Protein AF-A0A355TT18-F1 (afdb_monomer)

Mean predicted aligned error: 2.27 Å

Nearest PDB structures (foldseek):
  7uhy-assembly1_B-2  TM=6.113E-01  e=3.679E+00  Homo sapiens
  7uhy-assembly1_A-2  TM=6.099E-01  e=3.454E+00  Homo sapiens
  2l5x-assembly1_D  TM=6.919E-01  e=7.843E+00  Homo sapiens
  6oyc-assembly4_A  TM=3.019E-01  e=1.838E+00  Streptococcus agalactiae 2603V/R
  1ilr-assembly1_1  TM=6.190E-01  e=8.354E+00  Homo sapiens

Sequence (71 aa):
MLNLERVIDQADMVSLGYAFTVKGRFIRVLNLYNPECAAVIEHDGTVIETNMDDQELHKMLQVYNKNKEFL

Secondary structure (DSSP, 8-state):
---HHHHHHH-SEEETTEEEEEETTEEEEEESSSTT-EEEEETT--EEEE-S-HHHHHHHHHHHHHHGGG-

pLDDT: mean 96.39, std 4.76, range [63.88, 98.69]

Structure (mmCIF, N/CA/C/O backbone):
data_AF-A0A355TT18-F1
#
_entry.id   AF-A0A355TT18-F1
#
loop_
_atom_site.group_PDB
_atom_site.id
_atom_site.type_symbol
_atom_site.label_atom_id
_atom_site.label_alt_id
_atom_site.label_comp_id
_atom_site.label_asym_id
_atom_site.label_entity_id
_atom_site.label_seq_id
_atom_site.pdbx_PDB_ins_code
_atom_site.Cartn_x
_atom_site.Cartn_y
_atom_site.Cartn_z
_atom_site.occupancy
_atom_site.B_iso_or_equiv
_atom_site.auth_seq_id
_atom_site.auth_comp_id
_atom_site.auth_asym_id
_atom_site.auth_atom_id
_atom_site.pdbx_PDB_model_num
ATOM 1 N N . MET A 1 1 ? 10.045 -13.551 -11.511 1.00 63.88 1 MET A N 1
ATOM 2 C CA . MET A 1 1 ? 9.980 -12.103 -11.794 1.00 63.88 1 MET A CA 1
ATOM 3 C C . MET A 1 1 ? 8.535 -11.677 -11.623 1.00 63.88 1 MET A C 1
ATOM 5 O O . MET A 1 1 ? 7.665 -12.357 -12.160 1.00 63.88 1 MET A O 1
ATOM 9 N N . LEU A 1 2 ? 8.270 -10.656 -10.809 1.00 79.12 2 LEU A N 1
ATOM 10 C CA . LEU A 1 2 ? 6.921 -10.124 -10.632 1.00 79.12 2 LEU A CA 1
ATOM 11 C C . LEU A 1 2 ? 6.434 -9.530 -11.964 1.00 79.12 2 LEU A C 1
ATOM 13 O O . LEU A 1 2 ? 7.179 -8.799 -12.612 1.00 79.12 2 LEU A O 1
ATOM 17 N N . ASN A 1 3 ? 5.209 -9.854 -12.378 1.00 91.62 3 ASN A N 1
ATOM 18 C CA . ASN A 1 3 ? 4.589 -9.230 -13.545 1.00 91.62 3 ASN A CA 1
ATOM 19 C C . ASN A 1 3 ? 3.783 -8.010 -13.076 1.00 91.62 3 ASN A C 1
ATOM 21 O O . ASN A 1 3 ? 2.683 -8.168 -12.547 1.00 91.62 3 ASN A O 1
ATOM 25 N N . LEU A 1 4 ? 4.355 -6.815 -13.245 1.00 92.75 4 LEU A N 1
ATOM 26 C CA . LEU A 1 4 ? 3.729 -5.560 -12.822 1.00 92.75 4 LEU A CA 1
ATOM 27 C C . LEU A 1 4 ? 2.475 -5.213 -13.626 1.00 92.75 4 LEU A C 1
ATOM 29 O O . LEU A 1 4 ? 1.547 -4.661 -13.046 1.00 92.75 4 LEU A O 1
ATOM 33 N N . GLU A 1 5 ? 2.402 -5.583 -14.907 1.00 94.62 5 GLU A N 1
ATOM 34 C CA . GLU A 1 5 ? 1.195 -5.378 -15.722 1.00 94.62 5 GLU A CA 1
ATOM 35 C C . GLU A 1 5 ? 0.014 -6.121 -15.099 1.00 94.62 5 GLU A C 1
ATOM 37 O O . GLU A 1 5 ? -1.028 -5.533 -14.836 1.00 94.62 5 GLU A O 1
ATOM 42 N N . ARG A 1 6 ? 0.227 -7.384 -14.709 1.00 95.69 6 ARG A N 1
ATOM 43 C CA . ARG A 1 6 ? -0.800 -8.171 -14.020 1.00 95.69 6 ARG A CA 1
ATOM 44 C C . ARG A 1 6 ? -1.189 -7.579 -12.663 1.00 95.69 6 ARG A C 1
ATOM 46 O O . ARG A 1 6 ? -2.332 -7.744 -12.253 1.00 95.69 6 ARG A O 1
ATOM 53 N N . VAL A 1 7 ? -0.264 -6.945 -11.939 1.00 95.50 7 VAL A N 1
ATOM 54 C CA . VAL A 1 7 ? -0.597 -6.266 -10.674 1.00 95.50 7 VAL A CA 1
ATOM 55 C C . VAL A 1 7 ? -1.480 -5.051 -10.940 1.00 95.50 7 VAL A C 1
ATOM 57 O O . VAL A 1 7 ? -2.479 -4.881 -10.251 1.00 95.50 7 VAL A O 1
ATOM 60 N N . ILE A 1 8 ? -1.132 -4.242 -11.940 1.00 96.19 8 ILE A N 1
ATOM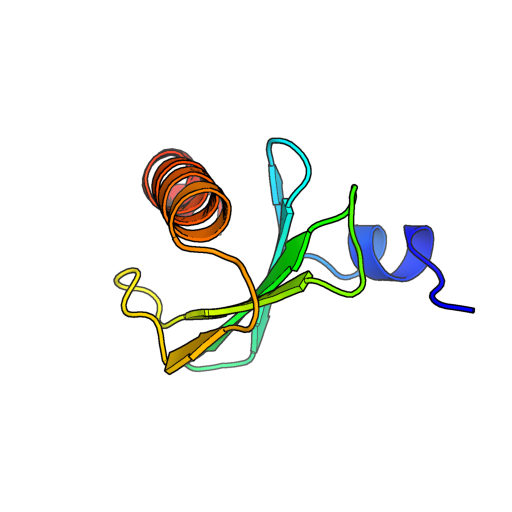 61 C CA . ILE A 1 8 ? -1.890 -3.051 -12.335 1.00 96.19 8 ILE A CA 1
ATOM 62 C C . ILE A 1 8 ? -3.292 -3.443 -12.815 1.00 96.19 8 ILE A C 1
ATOM 64 O O . ILE A 1 8 ? -4.264 -2.872 -12.335 1.00 96.19 8 ILE A O 1
ATOM 68 N N . ASP A 1 9 ? -3.406 -4.463 -13.667 1.00 97.00 9 ASP A N 1
ATOM 69 C CA . ASP A 1 9 ? -4.691 -4.961 -14.179 1.00 97.00 9 ASP A CA 1
ATOM 70 C C . ASP A 1 9 ? -5.612 -5.503 -13.075 1.00 97.00 9 ASP A C 1
ATOM 72 O O . ASP A 1 9 ? -6.831 -5.534 -13.231 1.00 97.00 9 ASP A O 1
ATOM 76 N N . GLN A 1 10 ? -5.035 -5.986 -11.970 1.00 96.00 10 GLN A N 1
ATOM 77 C CA . GLN A 1 10 ? -5.773 -6.548 -10.834 1.00 96.00 10 GLN A CA 1
ATOM 78 C C . GLN A 1 10 ? -5.994 -5.551 -9.694 1.00 96.00 10 GLN A C 1
ATOM 80 O O . GLN A 1 10 ? -6.655 -5.905 -8.715 1.00 96.00 10 GLN A O 1
ATOM 85 N N . ALA A 1 11 ? -5.404 -4.360 -9.771 1.00 97.69 11 ALA A N 1
ATOM 86 C CA . ALA A 1 11 ? -5.556 -3.337 -8.754 1.00 97.69 11 ALA A CA 1
ATOM 87 C C . ALA A 1 11 ? -6.913 -2.647 -8.902 1.00 97.69 11 ALA A C 1
ATOM 89 O O . ALA A 1 11 ? -7.325 -2.296 -10.003 1.00 97.69 11 ALA A O 1
ATOM 90 N N . ASP A 1 12 ? -7.579 -2.412 -7.776 1.00 98.25 12 ASP A N 1
ATOM 91 C CA . ASP A 1 12 ? -8.821 -1.640 -7.747 1.00 98.25 12 ASP A CA 1
ATOM 92 C C . ASP A 1 12 ? -8.529 -0.144 -7.951 1.00 98.25 12 ASP A C 1
ATOM 94 O O . ASP A 1 12 ? -9.331 0.584 -8.526 1.00 98.25 12 ASP A O 1
ATOM 98 N N . MET A 1 13 ? -7.334 0.310 -7.553 1.00 97.81 13 MET A N 1
ATOM 99 C CA . MET A 1 13 ? -6.845 1.656 -7.836 1.00 97.81 13 MET A CA 1
ATOM 100 C C . MET A 1 13 ? -5.329 1.662 -8.035 1.00 97.81 13 MET A C 1
ATOM 102 O O . MET A 1 13 ? -4.584 1.051 -7.271 1.00 97.81 13 MET A O 1
ATOM 106 N N . VAL A 1 14 ? -4.848 2.439 -9.007 1.00 97.94 14 VAL A N 1
ATOM 107 C CA . VAL A 1 14 ? -3.427 2.788 -9.143 1.00 97.94 14 VAL A CA 1
ATOM 108 C C . VAL A 1 14 ? -3.278 4.299 -9.036 1.00 97.94 14 VAL A C 1
ATOM 110 O O . VAL A 1 14 ? -3.868 5.040 -9.817 1.00 97.94 14 VAL A O 1
ATOM 113 N N . SER A 1 15 ? -2.486 4.774 -8.072 1.00 97.69 15 SER A N 1
ATOM 114 C CA . SER A 1 15 ? -2.268 6.207 -7.858 1.00 97.69 15 SER A CA 1
ATOM 115 C C . SER A 1 15 ? -0.839 6.498 -7.416 1.00 97.69 15 SER A C 1
ATOM 117 O O . SER A 1 15 ? -0.310 5.861 -6.508 1.00 97.69 15 SER A O 1
ATOM 119 N N . LEU A 1 16 ? -0.199 7.467 -8.079 1.00 96.19 16 LEU A N 1
ATOM 120 C CA . LEU A 1 16 ? 1.149 7.969 -7.768 1.00 96.19 16 LEU A CA 1
ATOM 121 C C . LEU A 1 16 ? 2.223 6.881 -7.554 1.00 96.19 16 LEU A C 1
ATOM 123 O O . LEU A 1 16 ? 3.142 7.057 -6.753 1.00 96.19 16 LEU A O 1
ATOM 127 N N . GLY A 1 17 ? 2.138 5.787 -8.314 1.00 96.25 17 GLY A N 1
ATOM 128 C CA . GLY A 1 17 ? 3.093 4.677 -8.249 1.00 96.25 17 GLY A CA 1
ATOM 129 C C . GLY A 1 17 ? 2.782 3.620 -7.194 1.00 96.25 17 GLY A C 1
ATOM 130 O O . GLY A 1 17 ? 3.617 2.755 -6.963 1.00 96.25 17 GLY A O 1
ATOM 131 N N . TYR A 1 18 ? 1.600 3.657 -6.582 1.00 98.19 18 TYR A N 1
ATOM 132 C CA . TYR A 1 18 ? 1.103 2.593 -5.717 1.00 98.19 18 TYR A CA 1
ATOM 133 C C . TYR A 1 18 ? -0.098 1.906 -6.357 1.00 98.19 18 TYR A C 1
ATOM 135 O O . TYR A 1 18 ? -0.996 2.577 -6.870 1.00 98.19 18 TYR A O 1
ATOM 143 N N . ALA A 1 19 ? -0.116 0.578 -6.305 1.00 98.44 19 ALA A N 1
ATOM 144 C CA . ALA A 1 19 ? -1.279 -0.232 -6.641 1.00 98.44 19 ALA A CA 1
ATOM 145 C C . ALA A 1 19 ? -1.992 -0.648 -5.353 1.00 98.44 19 ALA A C 1
ATOM 147 O O . ALA A 1 19 ? -1.365 -1.217 -4.462 1.00 98.44 19 ALA A O 1
ATOM 148 N N . PHE A 1 20 ? -3.287 -0.367 -5.270 1.00 98.56 20 PHE A N 1
ATOM 149 C CA . PHE A 1 20 ? -4.164 -0.687 -4.153 1.00 98.56 20 PHE A CA 1
ATOM 150 C C . PHE A 1 20 ? -5.135 -1.785 -4.590 1.00 98.56 20 PHE A C 1
ATOM 152 O O . PHE A 1 20 ? -5.812 -1.656 -5.609 1.00 98.56 20 PHE A O 1
ATOM 159 N N . THR A 1 21 ? -5.203 -2.873 -3.827 1.00 98.44 21 THR A N 1
ATOM 160 C CA . THR A 1 21 ? -6.100 -4.002 -4.096 1.00 98.44 21 THR A CA 1
ATOM 161 C C . THR A 1 21 ? -6.876 -4.374 -2.841 1.00 98.44 21 THR A C 1
ATOM 163 O O . THR A 1 21 ? -6.300 -4.844 -1.854 1.00 98.44 21 THR A O 1
ATOM 166 N N . VAL A 1 22 ? -8.191 -4.225 -2.887 1.00 98.00 22 VAL A N 1
ATOM 167 C CA . VAL A 1 22 ? -9.122 -4.608 -1.835 1.00 98.00 22 VAL A CA 1
ATOM 168 C C . VAL A 1 22 ? -9.213 -6.135 -1.765 1.00 98.00 22 VAL A C 1
ATOM 170 O O . VAL A 1 22 ? -9.468 -6.846 -2.741 1.00 98.00 22 VAL A O 1
ATOM 173 N N . LYS A 1 23 ? -8.991 -6.676 -0.568 1.00 96.88 23 LYS A N 1
ATOM 174 C CA . LYS A 1 23 ? -9.127 -8.096 -0.221 1.00 96.88 23 LYS A CA 1
ATOM 175 C C . LYS A 1 23 ? -9.949 -8.219 1.060 1.00 96.88 23 LYS A C 1
ATOM 177 O O . LYS A 1 23 ? -9.434 -8.492 2.144 1.00 96.88 23 LYS A O 1
ATOM 182 N N . GLY A 1 24 ? -11.259 -8.021 0.917 1.00 95.19 24 GLY A N 1
ATOM 183 C CA . GLY A 1 24 ? -12.208 -8.059 2.028 1.00 95.19 24 GLY A CA 1
ATOM 184 C C . GLY A 1 24 ? -12.014 -6.868 2.968 1.00 95.19 24 GLY A C 1
ATOM 185 O O . GLY A 1 24 ? -12.195 -5.723 2.563 1.00 95.19 24 GLY A O 1
ATOM 186 N N . ARG A 1 25 ? -11.645 -7.139 4.226 1.00 95.06 25 ARG A N 1
ATOM 187 C CA . ARG A 1 25 ? -11.398 -6.091 5.235 1.00 95.06 25 ARG A CA 1
ATOM 188 C C . ARG A 1 25 ? -10.117 -5.293 4.972 1.00 95.06 25 ARG A C 1
ATOM 190 O O . ARG A 1 25 ? -10.007 -4.166 5.438 1.00 95.06 25 ARG A O 1
ATOM 197 N N . PHE A 1 26 ? -9.167 -5.874 4.247 1.00 98.06 26 PHE A N 1
ATOM 198 C CA . PHE A 1 26 ? -7.844 -5.291 4.069 1.00 98.06 26 PHE A CA 1
ATOM 199 C C . PHE A 1 26 ? -7.645 -4.763 2.656 1.00 98.06 26 PHE A C 1
ATOM 201 O O . PHE A 1 26 ? -8.223 -5.276 1.698 1.00 98.06 26 PHE A O 1
ATOM 208 N N . ILE A 1 27 ? -6.754 -3.792 2.534 1.00 98.56 27 ILE A N 1
ATOM 209 C CA . ILE A 1 27 ? -6.247 -3.262 1.278 1.00 98.56 27 ILE A CA 1
ATOM 210 C C . ILE A 1 27 ? -4.765 -3.614 1.220 1.00 98.56 27 ILE A C 1
ATOM 212 O O . ILE A 1 27 ? -3.994 -3.287 2.122 1.00 98.56 27 ILE A O 1
ATOM 216 N N . ARG A 1 28 ? -4.368 -4.315 0.161 1.00 98.31 28 ARG A N 1
ATOM 217 C CA . ARG A 1 28 ? -2.964 -4.581 -0.150 1.00 98.31 28 ARG A CA 1
ATOM 218 C C . ARG A 1 28 ? -2.438 -3.438 -0.994 1.00 98.31 28 ARG A C 1
ATOM 220 O O . ARG A 1 28 ? -3.072 -3.078 -1.981 1.00 98.31 28 ARG A O 1
ATOM 227 N N . VAL A 1 29 ? -1.288 -2.904 -0.618 1.00 98.50 29 VAL A N 1
ATOM 228 C CA . VAL A 1 29 ? -0.626 -1.812 -1.321 1.00 98.50 29 VAL A CA 1
ATOM 229 C C . VAL A 1 29 ?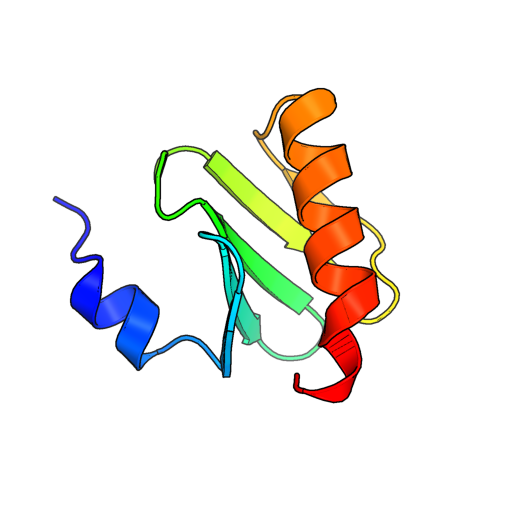 0.747 -2.276 -1.770 1.00 98.50 29 VAL A C 1
ATOM 231 O O . VAL A 1 29 ? 1.526 -2.767 -0.956 1.00 98.50 29 VAL A O 1
ATOM 234 N N . LEU A 1 30 ? 1.046 -2.114 -3.054 1.00 98.38 30 LEU A N 1
ATOM 235 C CA . LEU A 1 30 ? 2.362 -2.395 -3.619 1.00 98.38 30 LEU A CA 1
ATOM 236 C C . LEU A 1 30 ? 2.976 -1.113 -4.174 1.00 98.38 30 LEU A C 1
ATOM 238 O O . LEU A 1 30 ? 2.313 -0.396 -4.928 1.00 98.38 30 LEU A O 1
ATOM 242 N N . ASN A 1 31 ? 4.242 -0.848 -3.855 1.00 98.00 31 ASN A N 1
ATOM 243 C CA . ASN A 1 31 ? 5.010 0.186 -4.538 1.00 98.00 31 ASN A CA 1
ATOM 2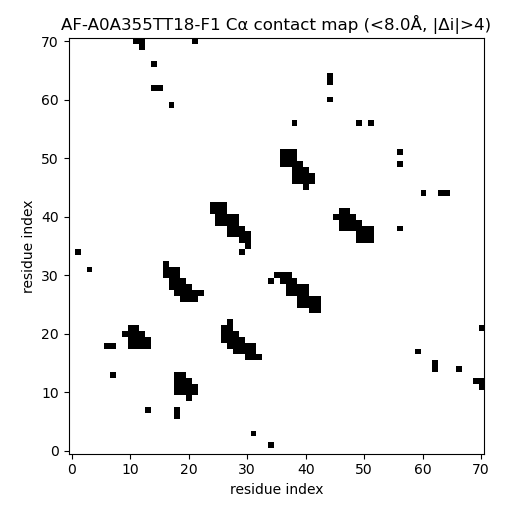44 C C . ASN A 1 31 ? 5.454 -0.324 -5.919 1.00 98.00 31 ASN A C 1
ATOM 246 O O . ASN A 1 31 ? 6.254 -1.247 -6.035 1.00 98.00 31 ASN A O 1
ATOM 250 N N . LEU A 1 32 ? 4.955 0.294 -6.987 1.00 97.00 32 LEU A N 1
ATOM 251 C CA . LEU A 1 32 ? 5.270 -0.090 -8.365 1.00 97.00 32 LEU A CA 1
ATOM 252 C C . LEU A 1 32 ? 6.689 0.318 -8.790 1.00 97.00 32 LEU A C 1
ATOM 254 O O . LEU A 1 32 ? 7.224 -0.253 -9.737 1.00 97.00 32 LEU A O 1
ATO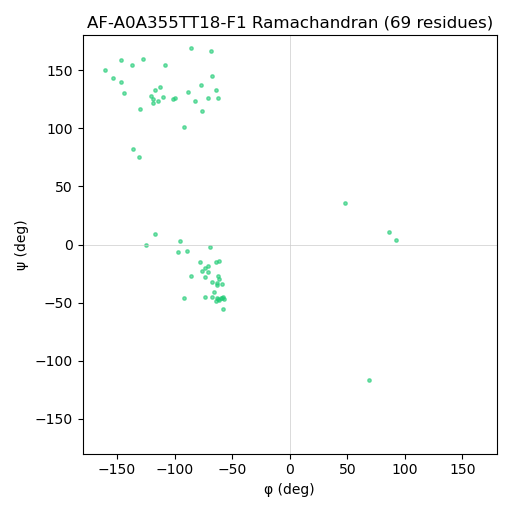M 258 N N . TYR A 1 33 ? 7.307 1.280 -8.100 1.00 94.88 33 TYR A N 1
ATOM 259 C CA . TYR A 1 33 ? 8.697 1.684 -8.330 1.00 94.88 33 TYR A CA 1
ATOM 260 C C . TYR A 1 33 ? 9.700 0.827 -7.554 1.00 94.88 33 TYR A C 1
ATOM 262 O O . TYR A 1 33 ? 10.839 0.683 -7.994 1.00 94.88 33 TYR A O 1
ATOM 270 N N . ASN A 1 34 ? 9.284 0.252 -6.424 1.00 95.38 34 ASN A N 1
ATOM 271 C CA . ASN A 1 34 ? 10.078 -0.691 -5.640 1.00 95.38 34 ASN A CA 1
ATOM 272 C C . ASN A 1 34 ? 9.205 -1.876 -5.186 1.00 95.38 34 ASN A C 1
ATOM 274 O O . ASN A 1 34 ? 8.725 -1.874 -4.056 1.00 95.38 34 ASN A O 1
ATOM 278 N N . PRO A 1 35 ? 8.981 -2.888 -6.045 1.00 94.75 35 PRO A N 1
ATOM 279 C CA . PRO A 1 35 ? 8.012 -3.958 -5.780 1.00 94.75 35 PRO A CA 1
ATOM 280 C C . PRO A 1 35 ? 8.388 -4.935 -4.660 1.00 94.75 35 PRO A C 1
ATOM 282 O O . PRO A 1 35 ? 7.608 -5.832 -4.349 1.00 94.75 35 PRO A O 1
ATOM 285 N N . GLU A 1 36 ? 9.562 -4.769 -4.054 1.00 95.12 36 GLU A N 1
ATOM 286 C CA . GLU A 1 36 ? 9.916 -5.448 -2.807 1.00 95.12 36 GLU A CA 1
ATOM 287 C C . GLU A 1 36 ? 9.259 -4.774 -1.590 1.00 95.12 36 GLU A C 1
ATOM 289 O O . GLU A 1 36 ? 9.193 -5.385 -0.529 1.00 95.12 36 GLU A O 1
ATOM 294 N N . CYS A 1 37 ? 8.745 -3.54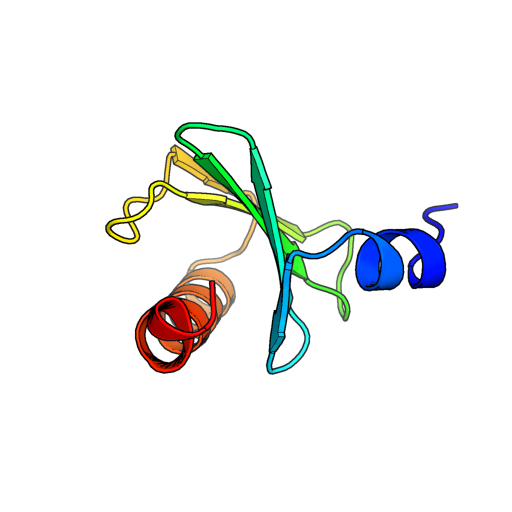5 -1.736 1.00 97.38 37 CYS A N 1
ATOM 295 C CA . CYS A 1 37 ? 8.083 -2.767 -0.692 1.00 97.38 37 CYS A CA 1
ATOM 296 C C . CYS A 1 37 ? 6.553 -2.802 -0.832 1.00 97.38 37 CYS A C 1
ATOM 298 O O . CYS A 1 37 ? 5.975 -2.451 -1.868 1.00 97.38 37 CYS A O 1
ATOM 300 N N . ALA A 1 38 ? 5.883 -3.215 0.241 1.00 98.19 38 ALA A N 1
ATOM 301 C CA . ALA A 1 38 ? 4.442 -3.394 0.300 1.00 98.19 38 ALA A CA 1
ATOM 302 C C . ALA A 1 38 ? 3.895 -3.060 1.692 1.00 98.19 38 ALA A C 1
ATOM 304 O O . ALA A 1 38 ? 4.607 -3.104 2.696 1.00 98.19 38 ALA A O 1
ATOM 305 N N . ALA A 1 39 ? 2.599 -2.769 1.741 1.00 98.69 39 ALA A N 1
ATOM 306 C CA . ALA A 1 39 ? 1.861 -2.577 2.977 1.00 98.69 39 ALA A CA 1
ATOM 307 C C . ALA A 1 39 ? 0.494 -3.266 2.910 1.00 98.69 39 ALA A C 1
ATOM 309 O O . ALA A 1 39 ? -0.090 -3.455 1.841 1.00 98.69 39 ALA A O 1
ATOM 310 N N . VAL A 1 40 ? -0.040 -3.613 4.073 1.00 98.69 40 VAL A N 1
ATOM 311 C CA . VAL A 1 40 ? -1.427 -4.024 4.272 1.00 98.69 40 VAL A CA 1
ATOM 312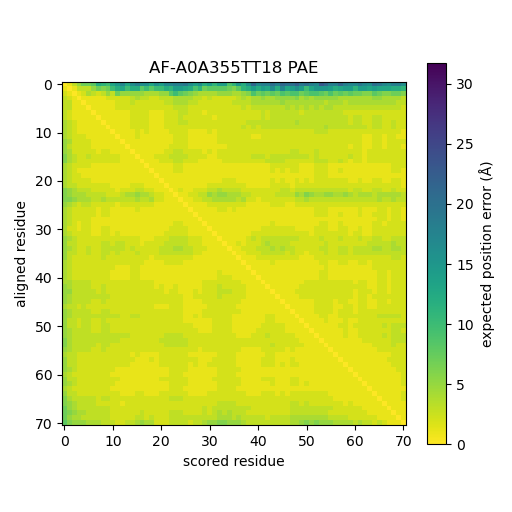 C C . VAL A 1 40 ? -2.062 -3.020 5.218 1.00 98.69 40 VAL A C 1
ATOM 314 O O . VAL A 1 40 ? -1.544 -2.791 6.311 1.00 98.69 40 VAL A O 1
ATOM 317 N N . ILE A 1 41 ? -3.175 -2.424 4.800 1.00 98.62 41 ILE A N 1
ATOM 318 C CA . ILE A 1 41 ? -3.911 -1.430 5.585 1.00 98.62 41 ILE A CA 1
ATOM 319 C C . ILE A 1 41 ? -5.391 -1.812 5.714 1.00 98.62 41 ILE A C 1
ATOM 321 O O . ILE A 1 41 ? -5.910 -2.593 4.913 1.00 98.62 41 ILE A O 1
ATOM 325 N N . GLU A 1 42 ? -6.083 -1.269 6.710 1.00 98.31 42 GLU A N 1
ATOM 326 C CA . GLU A 1 42 ? -7.549 -1.259 6.769 1.00 98.31 42 GLU A CA 1
ATOM 327 C C . GLU A 1 42 ? -8.131 -0.062 6.000 1.00 98.31 42 GLU A C 1
ATOM 329 O O . GLU A 1 42 ? -7.420 0.862 5.602 1.00 98.31 42 GLU A O 1
ATOM 334 N N . HIS A 1 43 ? -9.452 -0.070 5.798 1.00 97.06 43 HIS A N 1
ATOM 335 C CA . HIS A 1 43 ? -10.188 0.979 5.073 1.00 97.06 43 HIS A CA 1
ATOM 336 C C . HIS A 1 43 ? -10.159 2.364 5.747 1.00 97.06 43 HIS A C 1
ATOM 338 O O . HIS A 1 43 ? -10.507 3.373 5.135 1.00 97.06 43 HIS A O 1
ATOM 344 N N . ASP A 1 44 ? -9.761 2.445 7.015 1.00 96.69 44 ASP A N 1
ATOM 345 C CA . ASP A 1 44 ? -9.539 3.716 7.708 1.00 96.69 44 ASP A CA 1
ATOM 346 C C . ASP A 1 44 ? -8.100 4.247 7.545 1.00 96.69 44 ASP A C 1
ATOM 348 O O . ASP A 1 44 ? -7.820 5.386 7.921 1.00 96.69 44 ASP A O 1
ATOM 352 N N . GLY A 1 45 ? -7.210 3.468 6.919 1.00 96.75 45 GLY A N 1
ATOM 353 C CA . GLY A 1 45 ? -5.792 3.778 6.749 1.00 96.75 45 GLY A CA 1
ATOM 354 C C . GLY A 1 45 ? -4.887 3.232 7.856 1.00 96.75 45 GLY A C 1
ATOM 355 O O . GLY A 1 45 ? -3.685 3.498 7.819 1.00 96.75 45 GLY A O 1
ATOM 356 N N . THR A 1 46 ? -5.420 2.472 8.819 1.00 98.19 46 THR A N 1
ATOM 357 C CA . THR A 1 46 ? -4.620 1.787 9.841 1.00 98.19 46 THR A CA 1
ATOM 358 C C . THR A 1 46 ? -3.688 0.774 9.183 1.00 98.19 46 THR A C 1
ATOM 360 O O . THR A 1 46 ? -4.132 -0.088 8.428 1.00 98.19 46 THR A O 1
ATOM 363 N N . VAL A 1 47 ? -2.387 0.863 9.469 1.00 98.31 47 VAL A N 1
ATOM 364 C CA . VAL A 1 47 ? -1.375 -0.057 8.931 1.00 98.31 47 VAL A CA 1
ATOM 365 C C . VAL A 1 47 ? -1.343 -1.334 9.766 1.00 98.31 47 VAL A C 1
ATOM 367 O O . VAL A 1 47 ? -1.125 -1.283 10.973 1.00 98.31 47 VAL A O 1
ATOM 370 N N . ILE A 1 48 ? -1.538 -2.477 9.110 1.00 98.44 48 ILE A N 1
ATOM 371 C CA . ILE A 1 48 ? -1.490 -3.812 9.718 1.00 98.44 48 ILE A CA 1
ATOM 372 C C . ILE A 1 48 ? -0.082 -4.398 9.627 1.00 98.44 48 ILE A C 1
ATOM 374 O O . ILE A 1 48 ? 0.440 -4.921 10.607 1.00 98.44 48 ILE A O 1
ATOM 378 N N . GLU A 1 49 ? 0.537 -4.304 8.451 1.00 98.38 49 GLU A N 1
ATOM 379 C CA . GLU A 1 49 ? 1.879 -4.821 8.191 1.00 98.38 49 GLU A CA 1
ATOM 380 C C . GLU A 1 49 ? 2.523 -4.021 7.058 1.00 98.38 49 GLU A C 1
ATOM 382 O O . GLU A 1 49 ? 1.841 -3.600 6.124 1.00 98.38 49 GLU A O 1
ATOM 387 N N . THR A 1 50 ? 3.829 -3.783 7.139 1.00 98.62 50 THR A N 1
ATOM 388 C CA . THR A 1 50 ? 4.586 -3.076 6.103 1.00 98.62 50 THR A CA 1
ATOM 389 C C . THR A 1 50 ? 6.074 -3.377 6.229 1.00 98.62 50 THR A C 1
ATOM 391 O O . THR A 1 50 ? 6.573 -3.605 7.331 1.00 98.62 50 THR A O 1
ATOM 394 N N . ASN A 1 51 ? 6.784 -3.347 5.105 1.00 98.31 51 ASN A N 1
ATOM 395 C CA . ASN A 1 51 ? 8.247 -3.289 5.057 1.00 98.31 51 ASN A CA 1
ATOM 396 C C . ASN A 1 51 ? 8.769 -2.002 4.387 1.00 98.31 51 ASN A C 1
ATOM 398 O O . ASN A 1 51 ? 9.962 -1.898 4.108 1.00 98.31 51 ASN A O 1
ATOM 402 N N . MET A 1 52 ? 7.880 -1.042 4.116 1.00 97.88 52 MET A N 1
ATOM 403 C CA . MET A 1 52 ? 8.241 0.312 3.696 1.00 97.88 52 MET A CA 1
ATOM 404 C C . MET A 1 52 ? 8.936 1.041 4.848 1.00 97.88 52 MET A C 1
ATOM 406 O O . MET A 1 52 ? 8.552 0.867 6.007 1.00 97.88 52 MET A O 1
ATOM 410 N N . ASP A 1 53 ? 9.915 1.889 4.535 1.00 97.94 53 ASP A N 1
ATOM 411 C CA . ASP A 1 53 ? 10.457 2.818 5.528 1.00 97.94 53 ASP A CA 1
ATOM 412 C C . ASP A 1 53 ? 9.429 3.902 5.909 1.00 97.94 53 ASP A C 1
ATOM 414 O O . ASP A 1 53 ? 8.403 4.085 5.246 1.00 97.94 53 ASP A O 1
ATOM 418 N N . ASP A 1 54 ? 9.698 4.637 6.990 1.00 98.00 54 ASP A N 1
ATOM 419 C C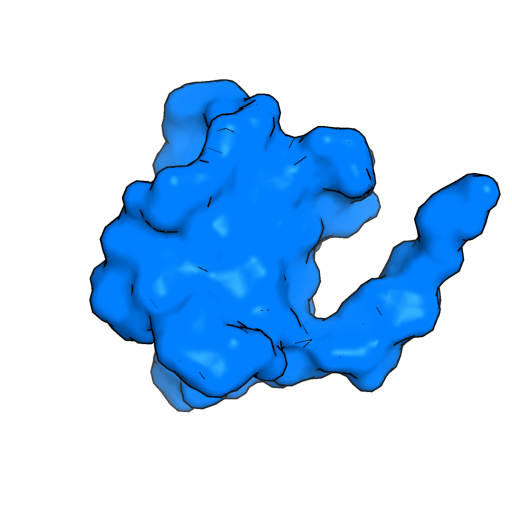A . ASP A 1 54 ? 8.770 5.640 7.525 1.00 98.00 54 ASP A CA 1
ATOM 420 C C . ASP A 1 54 ? 8.419 6.739 6.505 1.00 98.00 54 ASP A C 1
ATOM 422 O O . ASP A 1 54 ? 7.290 7.242 6.486 1.00 98.00 54 ASP A O 1
ATOM 426 N N . GLN A 1 55 ? 9.365 7.120 5.640 1.00 97.38 55 GLN A N 1
ATOM 427 C CA . GLN A 1 55 ? 9.162 8.172 4.645 1.00 97.38 55 GLN A CA 1
ATOM 428 C C . GLN A 1 55 ? 8.256 7.682 3.511 1.00 97.38 55 GLN A C 1
ATOM 430 O O . GLN A 1 55 ? 7.330 8.391 3.093 1.00 97.38 55 GLN A O 1
ATOM 435 N N . GLU A 1 56 ? 8.510 6.476 3.012 1.00 97.62 56 GLU A N 1
ATOM 436 C CA . GLU A 1 56 ? 7.699 5.825 1.993 1.00 97.62 56 GLU A CA 1
ATOM 437 C C . GLU A 1 56 ? 6.283 5.550 2.509 1.00 97.62 56 GLU A C 1
ATOM 439 O O . GLU A 1 56 ? 5.311 5.936 1.850 1.00 97.62 56 GLU A O 1
ATOM 444 N N . LEU A 1 57 ? 6.157 4.973 3.709 1.00 98.25 57 LEU A N 1
ATOM 445 C CA . LEU A 1 57 ? 4.875 4.685 4.347 1.00 98.25 57 LEU A CA 1
ATOM 446 C C . LEU A 1 57 ? 4.048 5.962 4.526 1.00 98.25 57 LEU A C 1
ATOM 448 O O . LEU A 1 57 ? 2.865 5.990 4.178 1.00 98.25 57 LEU A O 1
ATOM 452 N N . HIS A 1 58 ? 4.669 7.048 5.001 1.00 98.25 58 HIS A N 1
ATOM 453 C CA . HIS A 1 58 ? 3.994 8.336 5.140 1.00 98.25 58 HIS A CA 1
ATOM 454 C C . HIS A 1 58 ? 3.461 8.844 3.796 1.00 98.25 58 HIS A C 1
ATOM 456 O O . HIS A 1 58 ? 2.301 9.252 3.693 1.00 98.25 58 HIS A O 1
ATOM 462 N N . LYS A 1 59 ? 4.282 8.783 2.740 1.00 98.00 59 LYS A N 1
ATOM 463 C CA . LYS A 1 59 ? 3.864 9.169 1.388 1.00 98.00 59 LYS A CA 1
ATOM 464 C C . LYS A 1 59 ? 2.710 8.293 0.897 1.00 98.00 59 LYS A C 1
ATOM 466 O O . LYS A 1 59 ? 1.723 8.834 0.407 1.00 98.00 59 LYS A O 1
ATOM 471 N N . MET A 1 60 ? 2.811 6.972 1.035 1.00 98.25 60 MET A N 1
ATOM 472 C CA . MET A 1 60 ? 1.774 6.021 0.625 1.00 98.25 60 MET A CA 1
ATOM 473 C C . MET A 1 60 ? 0.436 6.321 1.316 1.00 98.25 60 MET A C 1
ATOM 475 O O . MET A 1 60 ? -0.583 6.46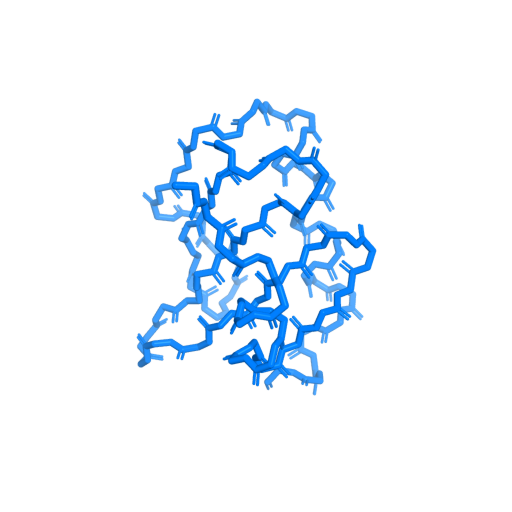1 0.638 1.00 98.25 60 MET A O 1
ATOM 479 N N . LEU A 1 61 ? 0.439 6.544 2.635 1.00 98.56 61 LEU A N 1
ATOM 480 C CA . LEU A 1 61 ? -0.766 6.892 3.396 1.00 98.56 61 LEU A CA 1
ATOM 481 C C . LEU A 1 61 ? -1.375 8.233 2.971 1.00 98.56 61 LEU A C 1
ATOM 483 O O . LEU A 1 61 ? -2.599 8.377 2.968 1.00 98.56 61 LEU A O 1
ATOM 487 N N . GLN A 1 62 ? -0.561 9.220 2.584 1.00 98.44 62 GLN A N 1
ATOM 488 C CA . GLN A 1 62 ? -1.078 10.464 2.004 1.00 98.44 62 GLN A CA 1
ATOM 489 C C . GLN A 1 62 ? -1.762 10.226 0.653 1.00 98.44 62 GLN A C 1
ATOM 491 O O . GLN A 1 62 ? -2.811 10.817 0.396 1.00 98.44 62 GLN A O 1
ATOM 496 N N . VAL A 1 63 ? -1.189 9.374 -0.206 1.00 98.19 63 VAL A N 1
ATOM 497 C CA . VAL A 1 63 ? -1.811 8.995 -1.485 1.00 98.19 63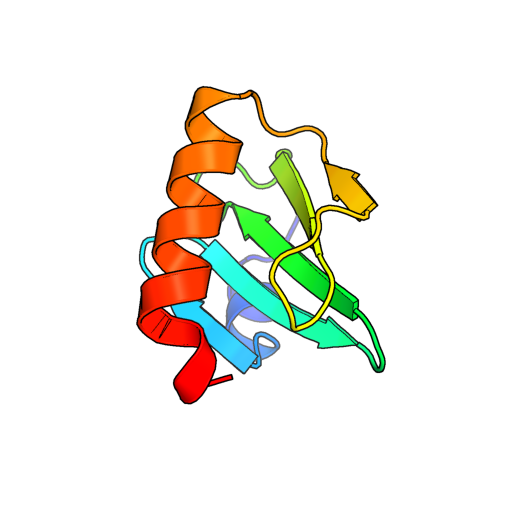 VAL A CA 1
ATOM 498 C C . VAL A 1 63 ? -3.134 8.282 -1.238 1.00 98.19 63 VAL A C 1
ATOM 500 O O . VAL A 1 63 ? -4.134 8.650 -1.851 1.00 98.19 63 VAL A O 1
ATOM 503 N N . TYR A 1 64 ? -3.160 7.318 -0.317 1.00 98.38 64 TYR A N 1
ATOM 504 C CA . TYR A 1 64 ? -4.372 6.596 0.047 1.00 98.38 64 TYR A CA 1
ATOM 505 C C . TYR A 1 64 ? -5.459 7.550 0.549 1.00 98.38 64 TYR A C 1
ATOM 507 O O . TYR A 1 64 ? -6.535 7.623 -0.031 1.00 98.38 64 TYR A O 1
ATOM 515 N N . ASN A 1 65 ? -5.166 8.365 1.565 1.00 98.06 65 ASN A N 1
ATOM 516 C CA . ASN A 1 65 ? -6.169 9.246 2.165 1.00 98.06 65 ASN A CA 1
ATOM 517 C C . ASN A 1 65 ? -6.747 10.282 1.195 1.00 98.06 65 ASN A C 1
ATOM 519 O O . ASN A 1 65 ? -7.904 10.661 1.352 1.00 98.06 65 ASN A O 1
ATOM 523 N N . LYS A 1 66 ? -5.967 10.725 0.201 1.00 97.81 66 LYS A N 1
ATOM 524 C CA . LYS A 1 66 ? -6.434 11.654 -0.837 1.00 97.81 66 LYS A CA 1
ATOM 525 C C . LYS A 1 66 ? -7.317 11.005 -1.899 1.00 97.81 66 LYS A C 1
ATOM 527 O O . LYS A 1 66 ? -8.044 11.731 -2.557 1.00 97.81 66 LYS A O 1
ATOM 532 N N . ASN A 1 67 ? -7.219 9.689 -2.098 1.00 97.31 67 ASN A N 1
ATOM 533 C CA . ASN A 1 67 ? -7.873 8.999 -3.215 1.00 97.31 67 ASN A CA 1
ATOM 534 C C . ASN A 1 67 ? -8.790 7.846 -2.780 1.00 97.31 67 ASN A C 1
ATOM 536 O O . ASN A 1 67 ? -9.399 7.213 -3.632 1.00 97.31 67 ASN A O 1
ATOM 540 N N . LYS A 1 68 ? -8.915 7.558 -1.478 1.00 96.00 68 LYS A N 1
ATOM 541 C CA . LYS A 1 68 ? -9.695 6.419 -0.961 1.00 96.00 68 LYS A CA 1
ATOM 542 C C . LYS A 1 68 ? -11.187 6.451 -1.300 1.00 96.00 68 LYS A C 1
ATOM 544 O O . LYS A 1 68 ? -11.851 5.446 -1.124 1.00 96.00 68 LYS A O 1
ATOM 549 N N . GLU A 1 69 ? -11.711 7.584 -1.762 1.00 95.69 69 GLU A N 1
ATOM 550 C CA . GLU A 1 69 ? -13.079 7.689 -2.288 1.00 95.69 69 GLU A CA 1
ATOM 551 C C . GLU A 1 69 ? -13.265 6.999 -3.651 1.00 95.69 69 GLU A C 1
ATOM 553 O O . GLU A 1 69 ? -14.393 6.716 -4.042 1.00 95.69 69 GLU A O 1
ATOM 558 N N . PHE A 1 70 ? -12.166 6.732 -4.366 1.00 93.62 70 PHE A N 1
ATOM 559 C CA . PHE A 1 70 ? -12.146 6.011 -5.641 1.00 93.62 70 PHE A CA 1
ATOM 560 C C . PHE A 1 70 ? -11.855 4.510 -5.477 1.00 93.62 70 PHE A C 1
ATOM 562 O O . PHE A 1 70 ? -11.710 3.818 -6.484 1.00 93.62 70 PHE A O 1
ATOM 569 N N . LEU A 1 71 ? -11.728 4.035 -4.231 1.00 89.69 71 LEU A N 1
ATOM 570 C CA . LEU A 1 71 ? -11.476 2.639 -3.857 1.00 89.69 71 LEU A CA 1
ATOM 571 C C . LEU A 1 71 ? -12.756 1.908 -3.438 1.00 89.69 71 LEU A C 1
ATOM 573 O O . LEU A 1 71 ? -13.684 2.569 -2.920 1.00 89.69 71 LEU A O 1
#

Radius of gyration: 10.95 Å; Cα contacts (8 Å, |Δi|>4): 102; chains: 1; bounding box: 24×24×26 Å

Solvent-accessible surface area (backbone atoms only — not comparable to full-atom values): 4191 Å² total; per-residue (Å²): 131,89,61,63,67,64,48,58,76,64,28,66,36,77,57,99,55,32,32,33,29,78,60,85,76,36,33,41,36,36,31,71,86,47,76,90,29,39,37,34,25,38,90,88,66,53,75,76,49,66,72,49,54,74,69,56,44,53,52,52,51,53,55,44,74,75,47,53,88,70,96

Foldseek 3Di:
DDDVVVQQVQALDDWPQWGWHDDDQWIKIARNVDRVWIFIAGLVLHTPDTPDDPVVSVVVSVRCVVCSVSD